Protein AF-A0A7G5IJ57-F1 (afdb_monomer)

Organism: NCBI:txid2759707

Foldseek 3Di:
DDDDDDDPPPPPPPPPPPQQPFDDDFQKTFRPVLLVVLCPVLQVVLCCCPVVVLDVVFDQDPQQWRDKWWKKFAQAQDDDAPAQDQGPFMATPDDPPRVVSRVVVRVSCSVRRSRTIGGNHHTIDTPGMDTRGHDD

Solvent-accessible surface area (backbone atoms only — not comparable to full-atom values): 7939 Å² total; per-residue (Å²): 136,84,85,82,84,80,77,84,77,76,75,79,70,74,76,79,69,68,78,66,71,62,40,78,42,85,48,23,38,31,34,54,68,48,39,55,62,58,46,52,63,39,36,58,50,31,45,41,32,64,75,70,45,74,34,79,89,56,60,69,44,85,87,38,36,46,47,71,39,39,35,36,33,26,32,58,89,74,76,68,76,69,44,65,49,68,52,81,44,54,45,64,79,53,67,83,84,35,70,70,58,47,49,53,51,35,53,49,48,54,69,31,40,35,75,18,31,24,43,73,70,59,36,80,36,49,70,43,77,48,71,32,27,48,75,129

Structure (mmCIF, N/CA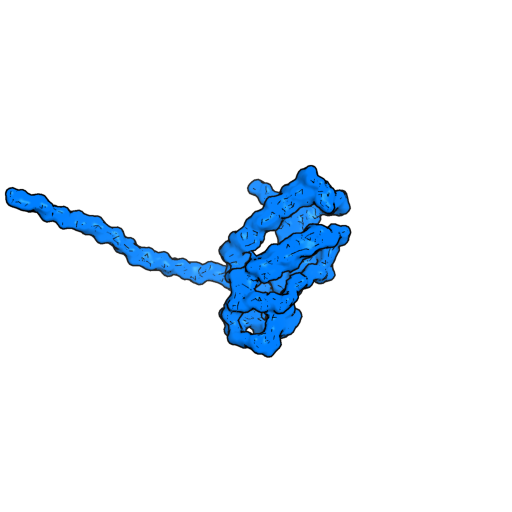/C/O backbone):
data_AF-A0A7G5IJ57-F1
#
_entry.id   AF-A0A7G5IJ57-F1
#
loop_
_atom_site.group_PDB
_atom_site.id
_atom_site.type_symbol
_atom_site.label_atom_id
_atom_site.label_alt_id
_atom_site.label_comp_id
_atom_site.label_asym_id
_atom_site.label_entity_id
_atom_site.label_seq_id
_atom_site.pdbx_PDB_ins_code
_atom_site.Cartn_x
_atom_site.Cartn_y
_atom_site.Cartn_z
_atom_site.occupancy
_atom_site.B_iso_or_equiv
_atom_site.auth_seq_id
_atom_site.auth_comp_id
_atom_site.auth_asym_id
_atom_site.auth_atom_id
_atom_site.pdbx_PDB_model_num
ATOM 1 N N . MET A 1 1 ? -33.111 24.944 -54.527 1.00 41.16 1 MET A N 1
ATOM 2 C CA . MET A 1 1 ? -31.646 24.791 -54.692 1.00 41.16 1 MET A CA 1
ATOM 3 C C . MET A 1 1 ? -31.021 24.787 -53.298 1.00 41.16 1 MET A C 1
ATOM 5 O O . MET A 1 1 ? -31.494 25.528 -52.450 1.00 41.16 1 MET A O 1
ATOM 9 N N . LYS A 1 2 ? -30.094 23.854 -53.041 1.00 39.03 2 LYS A N 1
ATOM 10 C CA . LYS A 1 2 ? -29.583 23.417 -51.721 1.00 39.03 2 LYS A CA 1
ATOM 11 C C . LYS A 1 2 ? -28.991 24.545 -50.847 1.00 39.03 2 LYS A C 1
ATOM 13 O O . LYS A 1 2 ? -28.209 25.325 -51.384 1.00 39.03 2 LYS A O 1
ATOM 18 N N . PRO A 1 3 ? -29.214 24.552 -49.517 1.00 43.84 3 PRO A N 1
ATOM 19 C CA . PRO A 1 3 ? -28.307 25.212 -48.583 1.00 43.84 3 PRO A CA 1
ATOM 20 C C . PRO A 1 3 ? -27.070 24.326 -48.358 1.00 43.84 3 PRO A C 1
ATOM 22 O O . PRO A 1 3 ? -27.189 23.147 -48.015 1.00 43.84 3 PRO A O 1
ATOM 25 N N . LEU A 1 4 ? -25.878 24.878 -48.595 1.00 45.34 4 LEU A N 1
ATOM 26 C CA . LEU A 1 4 ? -24.611 24.235 -48.253 1.00 45.34 4 LEU A CA 1
ATOM 27 C C . LEU A 1 4 ? -24.398 24.369 -46.736 1.00 45.34 4 LEU A C 1
ATOM 29 O O . LEU A 1 4 ? -24.199 25.470 -46.229 1.00 45.34 4 LEU A O 1
ATOM 33 N N . LEU A 1 5 ? -24.457 23.241 -46.025 1.00 44.38 5 LEU A N 1
ATOM 34 C CA . LEU A 1 5 ? -23.937 23.097 -44.666 1.00 44.38 5 LEU A CA 1
ATOM 35 C C . LEU A 1 5 ? -22.435 23.417 -44.678 1.00 44.38 5 LEU A C 1
ATOM 37 O O . LEU A 1 5 ? -21.672 22.714 -45.341 1.00 44.38 5 LEU A O 1
ATOM 41 N N . LEU A 1 6 ? -22.000 24.419 -43.912 1.00 41.78 6 LEU A N 1
ATOM 42 C CA . LEU A 1 6 ? -20.594 24.559 -43.541 1.00 41.78 6 LEU A CA 1
ATOM 43 C C . LEU A 1 6 ? -20.411 23.915 -42.164 1.00 41.78 6 LEU A C 1
ATOM 45 O O . LEU A 1 6 ? -20.925 24.395 -41.155 1.00 41.78 6 LEU A O 1
ATOM 49 N N . ALA A 1 7 ? -19.749 22.763 -42.171 1.00 43.34 7 ALA A N 1
ATOM 50 C CA . ALA A 1 7 ? -19.470 21.946 -41.005 1.00 43.34 7 ALA A CA 1
ATOM 51 C C . ALA A 1 7 ? -18.560 22.685 -40.009 1.00 43.34 7 ALA A C 1
ATOM 53 O O . ALA A 1 7 ? -17.505 23.200 -40.382 1.00 43.34 7 ALA A O 1
ATOM 54 N N . LEU A 1 8 ? -18.954 22.679 -38.732 1.00 40.09 8 LEU A N 1
ATOM 55 C CA . LEU A 1 8 ? -18.067 22.945 -37.604 1.00 40.09 8 LEU A CA 1
ATOM 56 C C . LEU A 1 8 ? -16.965 21.872 -37.607 1.00 40.09 8 LEU A C 1
ATOM 58 O O . LEU A 1 8 ? -17.188 20.735 -37.194 1.00 40.09 8 LEU A O 1
ATOM 62 N N . LEU A 1 9 ? -15.770 22.227 -38.069 1.00 41.12 9 LEU A N 1
ATOM 63 C CA . LEU A 1 9 ? -14.560 21.477 -37.756 1.00 41.12 9 LEU A CA 1
ATOM 64 C C . LEU A 1 9 ? -14.245 21.729 -36.278 1.00 41.12 9 LEU A C 1
ATOM 66 O O . LEU A 1 9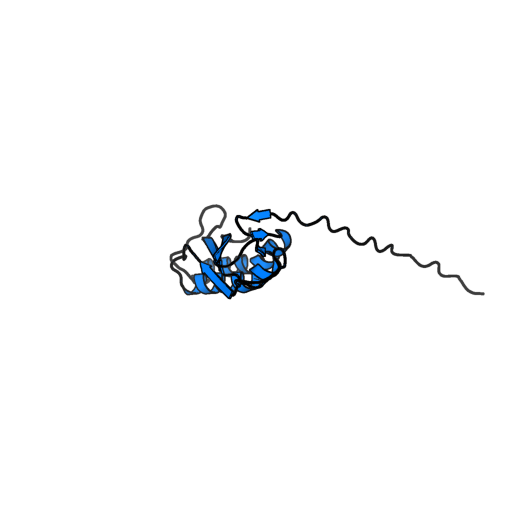 ? -13.595 22.714 -35.928 1.00 41.12 9 LEU A O 1
ATOM 70 N N . LEU A 1 10 ? -14.733 20.842 -35.403 1.00 41.56 10 LEU A N 1
ATOM 71 C CA . LEU A 1 10 ? -14.124 20.645 -34.093 1.00 41.56 10 LEU A CA 1
ATOM 72 C C . LEU A 1 10 ? -12.681 20.210 -34.347 1.00 41.56 10 LEU A C 1
ATOM 74 O O . LEU A 1 10 ? -12.410 19.050 -34.652 1.00 41.56 10 LEU A O 1
ATOM 78 N N . GLY A 1 11 ? -11.761 21.167 -34.257 1.00 34.88 11 GLY A N 1
ATOM 79 C CA . GLY A 1 11 ? -10.346 20.875 -34.139 1.00 34.88 11 GLY A CA 1
ATOM 80 C C . GLY A 1 11 ? -10.154 20.021 -32.895 1.00 34.88 11 GLY A C 1
ATOM 81 O O . GLY A 1 11 ? -10.194 20.527 -31.775 1.00 34.88 11 GLY A O 1
ATOM 82 N N . ALA A 1 12 ? -9.975 18.719 -33.100 1.00 45.69 12 ALA A N 1
ATOM 83 C CA . ALA A 1 12 ? -9.355 17.849 -32.126 1.00 45.69 12 ALA A CA 1
ATOM 84 C C . ALA A 1 12 ? -7.934 18.376 -31.925 1.00 45.69 12 ALA A C 1
ATOM 86 O O . ALA A 1 12 ? -7.019 18.031 -32.666 1.00 45.69 12 ALA A O 1
ATOM 87 N N . ILE A 1 13 ? -7.765 19.276 -30.960 1.00 42.00 13 ILE A N 1
ATOM 88 C CA . ILE A 1 13 ? -6.465 19.506 -30.354 1.00 42.00 13 ILE A CA 1
ATOM 89 C C . ILE A 1 13 ? -6.213 18.214 -29.577 1.00 42.00 13 ILE A C 1
ATOM 91 O O . ILE A 1 13 ? -6.927 17.980 -28.594 1.00 42.00 13 ILE A O 1
ATOM 95 N N . PRO A 1 14 ? -5.289 17.326 -29.997 1.00 40.19 14 PRO A N 1
ATOM 96 C CA . PRO A 1 14 ? -4.835 16.302 -29.081 1.00 40.19 14 PRO A CA 1
ATOM 97 C C . PRO A 1 14 ? -4.305 17.070 -27.879 1.00 40.19 14 PRO A C 1
ATOM 99 O O . PRO A 1 14 ? -3.421 17.919 -28.020 1.00 40.19 14 PRO A O 1
ATOM 102 N N . LEU A 1 15 ? -4.916 16.844 -26.714 1.00 39.66 15 LEU A N 1
ATOM 103 C CA . LEU A 1 15 ? -4.318 17.252 -25.462 1.00 39.66 15 LEU A CA 1
ATOM 104 C C . LEU A 1 15 ? -2.899 16.688 -25.504 1.00 39.66 15 LEU A C 1
ATOM 106 O O . LEU A 1 15 ? -2.697 15.488 -25.330 1.00 39.66 15 LEU A O 1
ATOM 110 N N . ASN A 1 16 ? -1.919 17.561 -25.735 1.00 39.66 16 ASN A N 1
ATOM 111 C CA . ASN A 1 16 ? -0.615 17.412 -25.129 1.00 39.66 16 ASN A CA 1
ATOM 112 C C . ASN A 1 16 ? -0.907 17.375 -23.631 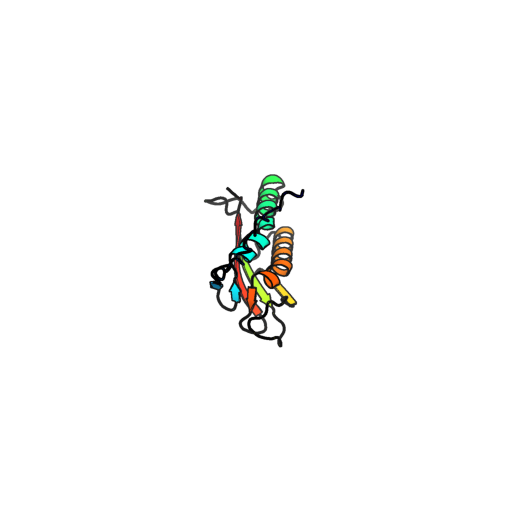1.00 39.66 16 ASN A C 1
ATOM 114 O O . ASN A 1 16 ? -0.920 18.405 -22.958 1.00 39.66 16 ASN A O 1
ATOM 118 N N . ALA A 1 17 ? -1.252 16.185 -23.138 1.00 40.41 17 ALA A N 1
ATOM 119 C CA . ALA A 1 17 ? -1.182 15.852 -21.743 1.00 40.41 17 ALA A CA 1
ATOM 120 C C . ALA A 1 17 ? 0.277 16.116 -21.397 1.00 40.41 17 ALA A C 1
ATOM 122 O O . ALA A 1 17 ? 1.165 15.348 -21.768 1.00 40.41 17 ALA A O 1
ATOM 123 N N . ALA A 1 18 ? 0.532 17.283 -20.803 1.00 42.12 18 ALA A N 1
ATOM 124 C CA . ALA A 1 18 ? 1.797 17.541 -20.152 1.00 42.12 18 ALA A CA 1
ATOM 125 C C . ALA A 1 18 ? 2.098 16.285 -19.327 1.00 42.12 18 ALA A C 1
ATOM 127 O O . ALA A 1 18 ? 1.187 15.839 -18.619 1.00 42.12 18 ALA A O 1
ATOM 128 N N . PRO A 1 19 ? 3.285 15.668 -19.468 1.00 49.25 19 PRO A N 1
ATOM 129 C CA . PRO A 1 19 ? 3.591 14.453 -18.737 1.00 49.25 19 PRO A CA 1
ATOM 130 C C . PRO A 1 19 ? 3.303 14.741 -17.270 1.00 49.25 19 PRO A C 1
ATOM 132 O O . PRO A 1 19 ? 3.880 15.662 -16.682 1.00 49.25 19 PRO A O 1
ATOM 135 N N . THR A 1 20 ? 2.332 14.019 -16.715 1.00 54.91 20 THR A N 1
ATOM 136 C CA . THR A 1 20 ? 1.998 14.073 -15.299 1.00 54.91 20 THR A CA 1
ATOM 137 C C . THR A 1 20 ? 3.312 13.973 -14.534 1.00 54.91 20 THR A C 1
ATOM 139 O O . THR A 1 20 ? 4.150 13.147 -14.900 1.00 54.91 20 THR A O 1
ATOM 142 N N . PRO A 1 21 ? 3.576 14.843 -13.540 1.00 62.59 21 PRO A N 1
ATOM 143 C CA . PRO A 1 21 ? 4.905 14.946 -12.955 1.00 62.59 21 PRO A CA 1
ATOM 144 C C . PRO A 1 21 ? 5.255 13.639 -12.241 1.00 62.59 21 PRO A C 1
ATOM 146 O O . PRO A 1 21 ? 4.887 13.438 -11.078 1.00 62.59 21 PRO A O 1
ATOM 149 N N . ARG A 1 22 ? 5.966 12.753 -12.952 1.00 65.00 22 ARG A N 1
ATOM 150 C CA . ARG A 1 22 ? 6.489 11.499 -12.420 1.00 65.00 22 ARG A CA 1
ATOM 151 C C . ARG A 1 22 ? 7.437 11.840 -11.282 1.00 65.00 22 ARG A C 1
ATOM 153 O O . ARG A 1 22 ? 8.384 12.609 -11.443 1.00 65.00 22 ARG A O 1
ATOM 160 N N . LEU A 1 23 ? 7.159 11.298 -10.106 1.00 69.94 23 LEU A N 1
ATOM 161 C CA . LEU A 1 23 ? 7.985 11.480 -8.925 1.00 69.94 23 LEU A CA 1
ATOM 162 C C . LEU A 1 23 ? 8.918 10.278 -8.790 1.00 69.94 23 LEU A C 1
ATOM 164 O O . LEU A 1 23 ? 8.468 9.139 -8.824 1.00 69.94 23 LEU A O 1
ATOM 168 N N . SER A 1 24 ? 10.213 10.518 -8.596 1.00 73.19 24 SER A N 1
ATOM 169 C CA . SER A 1 24 ? 11.113 9.460 -8.136 1.00 73.19 24 SER A CA 1
ATOM 170 C C . SER A 1 24 ? 10.866 9.217 -6.651 1.00 73.19 24 SER A C 1
ATOM 172 O O . SER A 1 24 ? 11.147 10.097 -5.837 1.00 73.19 24 SER A O 1
ATOM 174 N N . VAL A 1 25 ? 10.387 8.032 -6.285 1.00 68.25 25 VAL A N 1
ATOM 175 C CA . VAL A 1 25 ? 10.248 7.608 -4.888 1.00 68.25 25 VAL A CA 1
ATOM 176 C C . VAL A 1 25 ? 11.146 6.398 -4.680 1.00 68.25 25 VAL A C 1
ATOM 178 O O . VAL A 1 25 ? 10.760 5.274 -4.983 1.00 68.25 25 VAL A O 1
ATOM 181 N N . GLY A 1 26 ? 12.369 6.642 -4.200 1.00 72.44 26 GLY A N 1
ATOM 182 C CA . GLY A 1 26 ? 13.387 5.595 -4.077 1.00 72.44 26 GLY A CA 1
ATOM 183 C C . GLY A 1 26 ? 13.635 4.902 -5.419 1.00 72.44 26 GLY A C 1
ATOM 184 O O . GLY A 1 26 ? 14.039 5.553 -6.386 1.00 72.44 26 GLY A O 1
ATOM 185 N N . ASP A 1 27 ? 13.331 3.606 -5.466 1.00 80.50 27 ASP A N 1
ATOM 186 C CA . ASP A 1 27 ? 13.586 2.720 -6.605 1.00 80.50 27 ASP A CA 1
ATOM 187 C C . ASP A 1 27 ? 12.443 2.675 -7.632 1.00 80.50 27 ASP A C 1
ATOM 189 O O . ASP A 1 27 ? 12.525 1.919 -8.600 1.00 80.50 27 ASP A O 1
ATOM 193 N N . LEU A 1 28 ? 11.377 3.463 -7.444 1.00 81.50 28 LEU A N 1
ATOM 194 C CA . LEU A 1 28 ? 10.236 3.533 -8.362 1.00 81.50 28 LEU A CA 1
ATOM 195 C C . LEU A 1 28 ? 10.071 4.942 -8.947 1.00 81.50 28 LEU A C 1
ATOM 197 O O . LEU A 1 28 ? 10.292 5.954 -8.274 1.00 81.50 28 LEU A O 1
ATOM 201 N N . TRP A 1 29 ? 9.653 5.020 -10.207 1.00 81.69 29 TRP A N 1
ATOM 202 C CA . TRP A 1 29 ? 8.979 6.202 -10.745 1.00 81.69 29 TRP A CA 1
ATOM 203 C C . TRP A 1 29 ? 7.488 6.087 -10.478 1.00 81.69 29 TRP A C 1
ATOM 205 O O . TRP A 1 29 ? 6.916 5.037 -10.733 1.00 81.69 29 TRP A O 1
ATOM 215 N N . ILE A 1 30 ? 6.868 7.158 -9.987 1.00 80.88 30 ILE A N 1
ATOM 216 C CA . ILE A 1 30 ? 5.457 7.190 -9.610 1.00 80.88 30 ILE A CA 1
ATOM 217 C C . ILE A 1 30 ? 4.712 8.249 -10.422 1.00 80.88 30 ILE A C 1
ATOM 219 O O . ILE A 1 30 ? 5.015 9.438 -10.293 1.00 80.88 30 ILE A O 1
ATOM 223 N N . ASP A 1 31 ? 3.713 7.854 -11.208 1.00 81.94 31 ASP A N 1
ATOM 224 C CA . ASP A 1 31 ? 2.734 8.789 -11.767 1.00 81.94 31 ASP A CA 1
ATOM 225 C C . ASP A 1 31 ? 1.737 9.202 -10.676 1.00 81.94 31 ASP A C 1
ATOM 227 O O . ASP A 1 31 ? 0.985 8.385 -10.141 1.00 81.94 31 ASP A O 1
ATOM 231 N N . ARG A 1 32 ? 1.727 10.490 -10.317 1.00 77.44 32 ARG A N 1
ATOM 232 C CA . ARG A 1 32 ? 0.896 10.985 -9.211 1.00 77.44 32 ARG A CA 1
ATOM 233 C C . ARG A 1 32 ? -0.602 10.926 -9.496 1.00 77.44 32 ARG A C 1
ATOM 235 O O . ARG A 1 32 ? -1.364 10.717 -8.555 1.00 77.44 32 ARG A O 1
ATOM 242 N N . ALA A 1 33 ? -1.034 11.151 -10.736 1.00 79.06 33 ALA A N 1
ATOM 243 C CA . ALA A 1 33 ? -2.459 11.169 -11.062 1.00 79.06 33 ALA A CA 1
ATOM 244 C C . ALA A 1 33 ? -3.025 9.748 -11.062 1.00 79.06 33 ALA A C 1
ATOM 246 O O . ALA A 1 33 ? -4.094 9.493 -10.497 1.00 79.06 33 ALA A O 1
ATOM 247 N N . GLU A 1 34 ? -2.265 8.806 -11.621 1.00 80.69 34 GLU A N 1
ATOM 248 C CA . GLU A 1 34 ? -2.615 7.390 -11.567 1.00 80.69 34 GLU A CA 1
ATOM 249 C C . GLU A 1 34 ? -2.559 6.857 -10.137 1.00 80.69 34 GLU A C 1
ATOM 251 O O . GLU A 1 34 ? -3.469 6.144 -9.720 1.00 80.69 34 GLU A O 1
ATOM 256 N N . MET A 1 35 ? -1.561 7.262 -9.343 1.00 80.50 35 MET A N 1
ATOM 257 C CA . MET A 1 35 ? -1.477 6.896 -7.928 1.00 80.50 35 MET A CA 1
ATOM 258 C C . MET A 1 35 ? -2.691 7.414 -7.151 1.00 80.50 35 MET A C 1
ATOM 260 O O . MET A 1 35 ? -3.313 6.653 -6.415 1.00 80.50 35 MET A O 1
ATOM 264 N N . ALA A 1 36 ? -3.070 8.683 -7.330 1.00 79.31 36 ALA A N 1
ATOM 265 C CA . ALA A 1 36 ? -4.242 9.254 -6.671 1.00 79.31 36 ALA A CA 1
ATOM 266 C C . ALA A 1 36 ? -5.527 8.497 -7.041 1.00 79.31 36 ALA A C 1
ATOM 268 O O . ALA A 1 36 ? -6.328 8.179 -6.164 1.00 79.31 36 ALA A O 1
ATOM 269 N N . THR A 1 37 ? -5.692 8.151 -8.321 1.00 82.44 37 THR A N 1
ATOM 270 C CA . THR A 1 37 ? -6.835 7.366 -8.811 1.00 82.44 37 THR A CA 1
ATOM 271 C C . THR A 1 37 ? -6.833 5.956 -8.223 1.00 82.44 37 THR A C 1
ATOM 273 O O . THR A 1 37 ? -7.848 5.484 -7.716 1.00 82.44 37 THR A O 1
ATOM 276 N N . ALA A 1 38 ? -5.685 5.283 -8.233 1.00 80.88 38 ALA A N 1
ATOM 277 C CA . ALA A 1 38 ? -5.572 3.911 -7.764 1.00 80.88 38 ALA A CA 1
ATOM 278 C C . ALA A 1 38 ? -5.693 3.788 -6.233 1.00 80.88 38 ALA A C 1
ATOM 280 O O . ALA A 1 38 ? -6.062 2.726 -5.734 1.00 80.88 38 ALA A O 1
ATOM 281 N N . LEU A 1 39 ? -5.441 4.872 -5.490 1.00 82.94 39 LEU A N 1
ATOM 282 C CA . LEU A 1 39 ? -5.623 4.949 -4.039 1.00 82.94 39 LEU A CA 1
ATOM 283 C C . LEU A 1 39 ? -7.011 5.443 -3.605 1.00 82.94 39 LEU A C 1
ATOM 285 O O . LEU A 1 39 ? -7.282 5.444 -2.407 1.00 82.94 39 LEU A O 1
ATOM 289 N N . GLN A 1 40 ? -7.921 5.794 -4.522 1.00 86.12 40 GLN A N 1
ATOM 290 C CA . GLN A 1 40 ? -9.307 6.154 -4.172 1.00 86.12 40 GLN A CA 1
ATOM 291 C C . GLN A 1 40 ? -9.997 5.145 -3.225 1.00 86.12 40 GLN A C 1
ATOM 293 O O . GLN A 1 40 ? -10.659 5.585 -2.279 1.00 86.12 40 GLN A O 1
ATOM 298 N N . PRO A 1 41 ? -9.816 3.812 -3.373 1.00 89.25 41 PRO A N 1
ATOM 299 C CA . PRO A 1 41 ? -10.404 2.841 -2.449 1.00 89.25 41 PRO A CA 1
ATOM 300 C C . PRO A 1 41 ? -9.906 2.962 -0.999 1.00 89.25 41 PRO A C 1
ATOM 302 O O . PRO A 1 41 ? -10.622 2.560 -0.081 1.00 89.25 41 PRO A O 1
ATOM 305 N N . MET A 1 42 ? -8.723 3.547 -0.760 1.00 87.88 42 MET A N 1
ATOM 306 C CA . MET A 1 42 ? -8.182 3.738 0.593 1.00 87.88 42 MET A CA 1
ATOM 307 C C . MET A 1 42 ? -9.078 4.638 1.446 1.00 87.88 42 MET A C 1
ATOM 309 O O . MET A 1 42 ? -9.217 4.393 2.640 1.00 87.88 42 MET A O 1
ATOM 313 N N . ALA A 1 43 ? -9.738 5.641 0.858 1.00 85.69 43 ALA A N 1
ATOM 314 C CA . ALA A 1 43 ? -10.654 6.510 1.598 1.00 85.69 43 ALA A CA 1
ATOM 315 C C . ALA A 1 43 ? -11.909 5.754 2.075 1.00 85.69 43 ALA A C 1
ATOM 317 O O . ALA A 1 43 ? -12.367 5.936 3.205 1.00 85.69 43 ALA A O 1
ATOM 318 N N . ALA A 1 44 ? -12.450 4.862 1.239 1.00 89.06 44 ALA A N 1
ATOM 319 C CA . ALA A 1 44 ? -13.567 4.000 1.622 1.00 89.06 44 ALA A CA 1
ATOM 320 C C . ALA A 1 44 ? -13.147 2.988 2.700 1.00 89.06 44 ALA A C 1
ATOM 322 O O . ALA A 1 44 ? -13.869 2.780 3.676 1.00 89.06 44 ALA A O 1
ATOM 323 N N . LEU A 1 45 ? -11.949 2.412 2.572 1.00 90.81 45 LEU A N 1
ATOM 324 C CA . LEU A 1 45 ? -11.364 1.541 3.587 1.00 90.81 45 LEU A CA 1
ATOM 325 C C . LEU A 1 45 ? -11.172 2.273 4.924 1.00 90.81 45 LEU A C 1
ATOM 327 O O . LEU A 1 45 ? -11.536 1.730 5.962 1.00 90.81 45 LEU A O 1
ATOM 331 N N . ALA A 1 46 ? -10.698 3.520 4.903 1.00 89.12 46 ALA A N 1
ATOM 332 C CA . ALA A 1 46 ? -10.529 4.344 6.098 1.00 89.12 46 ALA A CA 1
ATOM 333 C C . ALA A 1 46 ? -11.861 4.552 6.834 1.00 89.12 46 ALA A C 1
ATOM 335 O O . ALA A 1 46 ? -11.939 4.378 8.049 1.00 89.12 46 ALA A O 1
ATOM 336 N N . ARG A 1 47 ? -12.933 4.847 6.087 1.00 88.88 47 ARG A N 1
ATOM 337 C CA . ARG A 1 47 ? -14.286 4.975 6.646 1.00 88.88 47 ARG A CA 1
ATOM 338 C C . ARG A 1 47 ? -14.767 3.678 7.291 1.00 88.88 47 ARG A C 1
ATOM 340 O O . ARG A 1 47 ? -15.309 3.743 8.385 1.00 88.88 47 ARG A O 1
ATOM 347 N N . ARG A 1 48 ? -14.533 2.514 6.673 1.00 90.12 48 ARG A N 1
ATOM 348 C CA . ARG A 1 48 ? -14.889 1.208 7.269 1.00 90.12 48 ARG A CA 1
ATOM 349 C C . ARG A 1 48 ? -14.102 0.917 8.544 1.00 90.12 48 ARG A C 1
ATOM 351 O O . ARG A 1 48 ? -14.677 0.449 9.520 1.00 90.12 48 ARG A O 1
ATOM 358 N N . VAL A 1 49 ? -12.808 1.245 8.580 1.00 89.00 49 VAL A N 1
ATOM 359 C CA . VAL A 1 49 ? -11.993 1.078 9.796 1.00 89.00 49 VAL A CA 1
ATOM 360 C C . VAL A 1 49 ? -12.584 1.855 10.973 1.00 89.00 49 VAL A C 1
ATOM 362 O O . VAL A 1 49 ? -12.648 1.316 12.075 1.00 89.00 49 VAL A O 1
ATOM 365 N N . VAL A 1 50 ? -13.066 3.077 10.733 1.00 86.88 50 VAL A N 1
ATOM 366 C CA . VAL A 1 50 ? -13.667 3.927 11.772 1.00 86.88 50 VAL A CA 1
ATOM 367 C C . VAL A 1 50 ? -15.107 3.520 12.097 1.00 86.88 50 VAL A C 1
ATOM 369 O O . VAL A 1 50 ? -15.430 3.299 13.263 1.00 86.88 50 VAL A O 1
ATOM 372 N N . ASN A 1 51 ? -15.972 3.413 11.086 1.00 89.38 51 ASN A N 1
ATOM 373 C CA . ASN A 1 51 ? -17.414 3.224 11.265 1.00 89.38 51 ASN A CA 1
ATOM 374 C C . ASN A 1 51 ? -17.759 1.799 11.699 1.00 89.38 51 ASN A C 1
ATOM 376 O O . ASN A 1 51 ? -18.531 1.608 12.636 1.00 89.38 51 ASN A O 1
ATOM 380 N N . ASP A 1 52 ? -17.140 0.811 11.055 1.00 89.06 52 ASP A N 1
ATOM 381 C CA . ASP A 1 52 ? -17.425 -0.607 11.293 1.00 89.06 52 ASP A CA 1
ATOM 382 C C . ASP A 1 52 ? -16.489 -1.192 12.360 1.00 89.06 52 ASP A C 1
ATOM 384 O O . ASP A 1 52 ? -16.579 -2.370 12.700 1.00 89.06 52 ASP A O 1
ATOM 388 N N . ARG A 1 53 ? -15.573 -0.368 12.896 1.00 84.94 53 ARG A N 1
ATOM 389 C CA . ARG A 1 53 ? -14.548 -0.751 13.878 1.00 84.94 53 ARG A CA 1
ATOM 390 C C . ARG A 1 53 ? -13.738 -1.975 13.445 1.00 84.94 53 ARG A C 1
ATOM 392 O O . ARG A 1 53 ? -13.374 -2.798 14.283 1.00 84.94 53 ARG A O 1
ATOM 399 N N . LEU A 1 54 ? -13.416 -2.070 12.150 1.00 85.00 54 LEU A N 1
ATOM 400 C CA . LEU A 1 54 ? -12.637 -3.178 11.578 1.00 85.00 54 LEU A CA 1
ATOM 401 C C . LEU A 1 54 ? -11.319 -3.409 12.342 1.00 85.00 54 LEU A C 1
ATOM 403 O O . LEU A 1 54 ? -10.878 -4.544 12.501 1.00 85.00 54 LEU A O 1
ATOM 407 N N . CYS A 1 55 ? -10.711 -2.325 12.837 1.00 88.31 55 CYS A N 1
ATOM 408 C CA . CYS A 1 55 ? -9.468 -2.346 13.603 1.00 88.31 55 CYS A CA 1
ATOM 409 C C . CYS A 1 55 ? -9.579 -1.418 14.826 1.00 88.31 55 CYS A C 1
ATOM 411 O O . CYS A 1 55 ? -9.196 -0.251 14.739 1.00 88.31 55 CYS A O 1
ATOM 413 N N . PRO A 1 56 ? -10.080 -1.904 15.976 1.00 83.69 56 PRO A N 1
ATOM 414 C CA . PRO A 1 56 ? -10.381 -1.062 17.141 1.00 83.69 56 PRO A CA 1
ATOM 415 C C . PRO A 1 56 ? -9.166 -0.356 17.757 1.00 83.69 56 PRO A C 1
ATOM 417 O O . PRO A 1 56 ? -9.319 0.641 18.455 1.00 83.69 56 PRO A O 1
ATOM 420 N N . SER A 1 57 ? -7.961 -0.879 17.521 1.00 86.44 57 SER A N 1
ATOM 421 C CA . SER A 1 57 ? -6.701 -0.292 17.983 1.00 86.44 57 SER A CA 1
ATOM 422 C C . SER A 1 57 ? -6.255 0.922 17.165 1.00 86.44 57 SER A C 1
ATOM 424 O O . SER A 1 57 ? -5.357 1.643 17.595 1.00 86.44 57 SER A O 1
ATOM 426 N N . LEU A 1 58 ? -6.852 1.154 15.993 1.00 88.19 58 LEU A N 1
ATOM 427 C CA . LEU A 1 58 ? -6.497 2.255 15.109 1.00 88.19 58 LEU A CA 1
ATOM 428 C C . LEU A 1 58 ? -7.489 3.398 15.287 1.00 88.19 58 LEU A C 1
ATOM 430 O O . LEU A 1 58 ? -8.663 3.288 14.939 1.00 88.19 58 LEU A O 1
ATOM 434 N N . VAL A 1 59 ? -6.995 4.513 15.814 1.00 85.81 59 VAL A N 1
ATOM 435 C CA . VAL A 1 59 ? -7.782 5.726 16.038 1.00 85.81 59 VAL A CA 1
ATOM 436 C C . VAL A 1 59 ? -7.287 6.811 15.080 1.00 85.81 59 VAL A C 1
ATOM 438 O O . VAL A 1 59 ? -6.071 6.963 14.936 1.00 85.81 59 VAL A O 1
ATOM 441 N N . PRO A 1 60 ? -8.183 7.572 14.424 1.00 88.25 60 PRO A N 1
ATOM 442 C CA . PRO A 1 60 ? -7.776 8.699 13.595 1.00 88.25 60 PRO A CA 1
ATOM 443 C C . PRO A 1 60 ? -6.953 9.713 14.396 1.00 88.25 60 PRO A C 1
ATOM 445 O O . PRO A 1 60 ? -7.389 10.211 15.434 1.00 88.25 60 PRO A O 1
ATOM 448 N N . GLY A 1 61 ? -5.758 10.019 13.902 1.00 85.44 61 GLY A N 1
ATOM 449 C CA . GLY A 1 61 ? -4.913 11.092 14.403 1.00 85.44 61 GLY A CA 1
ATOM 450 C C . GLY A 1 61 ? -5.241 12.449 13.765 1.00 85.44 61 GLY A C 1
ATOM 451 O O . GLY A 1 61 ? -6.236 12.597 13.045 1.00 85.44 61 GLY A O 1
ATOM 452 N N . PRO A 1 62 ? -4.386 13.461 13.997 1.00 83.00 62 PRO A N 1
ATOM 453 C CA . PRO A 1 62 ? -4.514 14.776 13.373 1.00 83.00 62 PRO A CA 1
ATOM 454 C C . PRO A 1 62 ? -4.630 14.688 11.844 1.00 83.00 62 PRO A C 1
ATOM 456 O O . PRO A 1 62 ? -3.915 13.916 11.203 1.00 83.00 62 PRO A O 1
ATOM 459 N N . GLY A 1 63 ? -5.531 15.486 11.262 1.00 82.56 63 GLY A N 1
ATOM 460 C CA . GLY A 1 63 ? -5.784 15.489 9.816 1.00 82.56 63 GLY A CA 1
ATOM 461 C C . GLY A 1 63 ? -6.424 14.199 9.287 1.00 82.56 63 GLY A C 1
ATOM 462 O O . GLY A 1 63 ? -6.227 13.857 8.127 1.00 82.56 63 GLY A O 1
ATOM 463 N N . GLY A 1 64 ? -7.109 13.430 10.144 1.00 87.38 64 GLY A N 1
ATOM 464 C CA . GLY A 1 64 ? -7.871 12.246 9.734 1.00 87.38 64 GLY A CA 1
ATOM 465 C C . GLY A 1 64 ? -7.023 11.030 9.350 1.00 87.38 64 GLY A C 1
ATOM 466 O O . GLY A 1 64 ? -7.564 10.050 8.835 1.00 87.38 64 GLY A O 1
ATOM 467 N N . VAL A 1 65 ? -5.708 11.060 9.589 1.00 89.69 65 VAL A N 1
ATOM 468 C CA . VAL A 1 65 ? -4.803 9.945 9.277 1.00 89.69 65 VAL A CA 1
ATOM 469 C C . VAL A 1 65 ? -4.981 8.832 10.304 1.00 89.69 65 VAL A C 1
ATOM 471 O O . VAL A 1 65 ? -4.729 9.025 11.488 1.00 89.69 65 VAL A O 1
ATOM 474 N N . ILE A 1 66 ? -5.371 7.650 9.842 1.00 92.12 66 ILE A N 1
ATOM 475 C CA . ILE A 1 66 ? -5.563 6.454 10.670 1.00 92.12 66 ILE A CA 1
ATOM 476 C C . ILE A 1 66 ? -4.242 5.698 10.821 1.00 92.12 66 ILE A C 1
ATOM 478 O O . ILE A 1 66 ? -3.854 5.317 11.921 1.00 92.12 66 ILE A O 1
ATOM 482 N N . TYR A 1 67 ? -3.541 5.471 9.709 1.00 93.25 67 TYR A N 1
ATOM 483 C CA . TYR A 1 67 ? -2.266 4.757 9.704 1.00 93.25 67 TYR A CA 1
ATOM 484 C C . TYR A 1 67 ? -1.442 5.104 8.458 1.00 93.25 67 TYR A C 1
ATOM 486 O O . TYR A 1 67 ? -1.988 5.474 7.417 1.00 93.25 67 TYR A O 1
ATOM 494 N N . THR A 1 68 ? -0.116 4.985 8.549 1.00 93.25 68 THR A N 1
ATOM 495 C CA . THR A 1 68 ? 0.793 5.137 7.402 1.00 93.25 68 THR A CA 1
ATOM 496 C C . THR A 1 68 ? 1.540 3.833 7.165 1.00 93.25 68 THR A C 1
ATOM 498 O O . THR A 1 68 ? 2.362 3.435 7.985 1.00 93.25 68 THR A O 1
ATOM 501 N N . PHE A 1 69 ? 1.292 3.202 6.025 1.00 93.44 69 PHE A N 1
ATOM 502 C CA . PHE A 1 69 ? 1.929 1.959 5.606 1.00 93.44 69 PHE A CA 1
ATOM 503 C C . PHE A 1 69 ? 3.201 2.245 4.805 1.00 93.44 69 PHE A C 1
ATOM 505 O O . PHE A 1 69 ? 3.196 3.119 3.945 1.00 93.44 69 PHE A O 1
ATOM 512 N N . ASP A 1 70 ? 4.279 1.513 5.065 1.00 93.62 70 ASP A N 1
ATOM 513 C CA . ASP A 1 70 ? 5.529 1.473 4.301 1.00 93.62 70 ASP A CA 1
ATOM 514 C C . ASP A 1 70 ? 5.529 0.196 3.458 1.00 93.62 70 ASP A C 1
ATOM 516 O O . ASP A 1 70 ? 5.529 -0.919 3.990 1.00 93.62 70 ASP A O 1
ATOM 520 N N . ILE A 1 71 ? 5.474 0.374 2.141 1.00 91.56 71 ILE A N 1
ATOM 521 C CA . ILE A 1 71 ? 5.196 -0.691 1.183 1.00 91.56 71 ILE A CA 1
ATOM 522 C C . ILE A 1 71 ? 6.474 -1.071 0.443 1.00 91.56 71 ILE A C 1
ATOM 524 O O . ILE A 1 71 ? 7.221 -0.217 -0.044 1.00 91.56 71 ILE A O 1
ATOM 528 N N . GLU A 1 72 ? 6.698 -2.374 0.320 1.00 93.50 72 GLU A N 1
ATOM 529 C CA . GLU A 1 72 ? 7.695 -2.960 -0.569 1.00 93.50 72 GLU A CA 1
ATOM 530 C C . GLU A 1 72 ? 7.021 -3.881 -1.576 1.00 93.50 72 GLU A C 1
ATOM 532 O O . GLU A 1 72 ? 6.029 -4.549 -1.276 1.00 93.50 72 GLU A O 1
ATOM 537 N N . ALA A 1 73 ? 7.591 -3.928 -2.771 1.00 93.00 73 ALA A N 1
ATOM 538 C CA . ALA A 1 73 ? 7.118 -4.753 -3.861 1.00 93.00 73 ALA A CA 1
ATOM 539 C C . ALA A 1 73 ? 8.292 -5.526 -4.455 1.00 93.00 73 ALA A C 1
ATOM 541 O O . ALA A 1 73 ? 9.358 -4.962 -4.700 1.00 93.00 73 ALA A O 1
ATOM 542 N N . LYS A 1 74 ? 8.109 -6.827 -4.660 1.00 93.50 74 LYS A N 1
ATOM 543 C CA . LYS A 1 74 ? 9.082 -7.683 -5.324 1.00 93.50 74 LYS A CA 1
ATOM 544 C C . LYS A 1 74 ? 8.786 -7.694 -6.812 1.00 93.50 74 LYS A C 1
ATOM 546 O O . LYS A 1 74 ? 7.724 -8.159 -7.204 1.00 93.50 74 LYS A O 1
ATOM 551 N N . TYR A 1 75 ? 9.718 -7.228 -7.624 1.00 90.25 75 TYR A N 1
ATOM 552 C CA . TYR A 1 75 ? 9.627 -7.304 -9.076 1.00 90.25 75 TYR A CA 1
ATOM 553 C C . TYR A 1 75 ? 10.415 -8.502 -9.611 1.00 90.25 75 TYR A C 1
ATOM 555 O O . TYR A 1 75 ? 11.404 -8.905 -8.982 1.00 90.25 75 TYR A O 1
ATOM 563 N N . PRO A 1 76 ? 9.999 -9.064 -10.761 1.00 88.56 76 PRO A N 1
ATOM 564 C CA . PRO A 1 76 ? 10.701 -10.180 -11.375 1.00 88.56 76 PRO A CA 1
ATOM 565 C C . PRO A 1 76 ? 12.154 -9.808 -11.672 1.00 88.56 76 PRO A C 1
ATOM 567 O O . PRO A 1 76 ? 12.490 -8.644 -11.868 1.00 88.56 76 PRO A O 1
ATOM 570 N N . ASN A 1 77 ? 13.030 -10.810 -11.729 1.00 83.25 77 ASN A N 1
ATOM 571 C CA . ASN A 1 77 ? 14.468 -10.601 -11.947 1.00 83.25 77 ASN A CA 1
ATOM 572 C C . ASN A 1 77 ? 14.833 -10.262 -13.405 1.00 83.25 77 ASN A C 1
ATOM 574 O O . ASN A 1 77 ? 16.010 -10.129 -13.727 1.00 83.25 77 ASN A O 1
ATOM 578 N N . SER A 1 78 ? 13.840 -10.168 -14.290 1.00 81.25 78 SER A N 1
ATOM 579 C CA . SER A 1 78 ? 14.013 -9.808 -15.693 1.00 81.25 78 SER A CA 1
ATOM 580 C C . SER A 1 78 ? 12.739 -9.153 -16.218 1.00 81.25 78 SER A C 1
ATOM 582 O O . SER A 1 78 ? 11.664 -9.746 -16.143 1.00 81.25 78 SER A O 1
ATOM 584 N N . TYR A 1 79 ? 12.874 -7.919 -16.701 1.00 80.50 79 TYR A N 1
ATOM 585 C CA . TYR A 1 79 ? 11.879 -7.148 -17.445 1.00 80.50 79 TYR A CA 1
ATOM 586 C C . TYR A 1 79 ? 12.563 -5.891 -18.019 1.00 80.50 79 TYR A C 1
ATOM 588 O O . TYR A 1 79 ? 13.697 -5.572 -17.650 1.00 80.50 79 TYR A O 1
ATOM 596 N N . GLU A 1 80 ? 11.895 -5.176 -18.922 1.00 81.00 80 GLU A N 1
ATOM 597 C CA . GLU A 1 80 ? 12.406 -3.916 -19.468 1.00 81.00 80 GLU A CA 1
ATOM 598 C C . GLU A 1 80 ? 12.231 -2.776 -18.451 1.00 81.00 80 GLU A C 1
ATOM 600 O O . GLU A 1 80 ? 11.107 -2.404 -18.106 1.00 81.00 80 GLU A O 1
ATOM 605 N N . LEU A 1 81 ? 13.340 -2.227 -17.943 1.00 76.44 81 LEU A N 1
ATOM 606 C CA . LEU A 1 81 ? 13.299 -1.123 -16.979 1.00 76.44 81 LEU A CA 1
ATOM 607 C C . LEU A 1 81 ? 12.535 0.077 -17.551 1.00 76.44 81 LEU A C 1
ATOM 609 O O . LEU A 1 81 ? 12.705 0.437 -18.712 1.00 76.44 81 LEU A O 1
ATOM 613 N N . GLY A 1 82 ? 11.724 0.723 -16.712 1.00 69.44 82 GLY A N 1
ATOM 614 C CA . GLY A 1 82 ? 10.888 1.848 -17.142 1.00 69.44 82 GLY A CA 1
ATOM 615 C C . GLY A 1 82 ? 9.581 1.445 -17.830 1.00 69.44 82 GLY A C 1
ATOM 616 O O . GLY A 1 82 ? 8.844 2.324 -18.265 1.00 69.44 82 GLY A O 1
ATOM 617 N N . THR A 1 83 ? 9.259 0.149 -17.898 1.00 74.44 83 THR A N 1
ATOM 618 C CA . THR A 1 83 ? 7.922 -0.315 -18.294 1.00 74.44 83 THR A CA 1
ATOM 619 C C . THR A 1 83 ? 7.057 -0.602 -17.062 1.00 74.44 83 THR A C 1
ATOM 621 O O . THR A 1 83 ? 7.562 -1.125 -16.061 1.00 74.44 83 THR A O 1
ATOM 624 N N . PRO A 1 84 ? 5.752 -0.271 -17.091 1.00 77.38 84 PRO A N 1
ATOM 625 C CA . PRO A 1 84 ? 4.843 -0.671 -16.028 1.00 77.38 84 PRO A CA 1
ATOM 626 C C . PRO A 1 84 ? 4.732 -2.197 -15.986 1.00 77.38 84 PRO A C 1
ATOM 628 O O . PRO A 1 84 ? 4.371 -2.842 -16.971 1.00 77.38 84 PRO A O 1
ATOM 631 N N . ILE A 1 85 ? 5.043 -2.785 -14.834 1.00 85.50 85 ILE A N 1
ATOM 632 C CA . ILE A 1 85 ? 5.027 -4.234 -14.639 1.00 85.50 85 ILE A CA 1
ATOM 633 C C . ILE A 1 85 ? 4.389 -4.580 -13.300 1.00 85.50 85 ILE A C 1
ATOM 635 O O . ILE A 1 85 ? 4.474 -3.835 -12.323 1.00 85.50 85 ILE A O 1
ATOM 639 N N . ARG A 1 86 ? 3.719 -5.732 -13.248 1.00 88.25 86 ARG A N 1
ATOM 640 C CA . ARG A 1 86 ? 3.143 -6.235 -12.007 1.00 88.25 86 ARG A CA 1
ATOM 641 C C . ARG A 1 86 ? 4.245 -6.814 -11.110 1.00 88.25 86 ARG A C 1
ATOM 643 O O . ARG A 1 86 ? 4.996 -7.663 -11.582 1.00 88.25 86 ARG A O 1
ATOM 650 N N . PRO A 1 87 ? 4.323 -6.414 -9.829 1.00 91.50 87 PRO A N 1
ATOM 651 C CA . PRO A 1 87 ? 5.208 -7.082 -8.884 1.00 91.50 87 PRO A CA 1
ATOM 652 C C . PRO A 1 87 ? 4.723 -8.512 -8.606 1.00 91.50 87 PRO A C 1
ATOM 654 O O . PRO A 1 87 ? 3.522 -8.763 -8.557 1.00 91.50 87 PRO A O 1
ATOM 657 N N . ASP A 1 88 ? 5.638 -9.443 -8.366 1.00 92.62 88 ASP A N 1
ATOM 658 C CA . ASP A 1 88 ? 5.329 -10.816 -7.953 1.00 92.62 88 ASP A CA 1
ATOM 659 C C . ASP A 1 88 ? 4.670 -10.850 -6.570 1.00 92.62 88 ASP A C 1
ATOM 661 O O . ASP A 1 88 ? 3.834 -11.708 -6.285 1.00 92.62 88 ASP A O 1
ATOM 665 N N . GLN A 1 89 ? 5.094 -9.943 -5.686 1.00 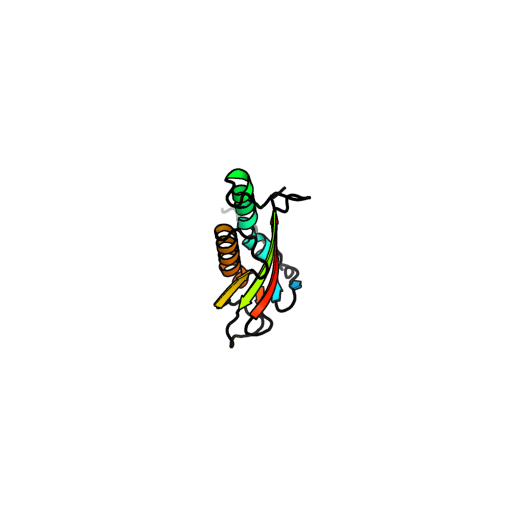93.81 89 GLN A N 1
ATOM 666 C CA . GLN A 1 89 ? 4.637 -9.871 -4.301 1.00 93.81 89 GLN A CA 1
ATOM 667 C C . GLN A 1 89 ? 4.623 -8.430 -3.806 1.00 93.81 89 GLN A C 1
ATOM 669 O O . GLN A 1 89 ? 5.498 -7.637 -4.151 1.00 93.81 89 GLN A O 1
ATOM 674 N N . VAL A 1 90 ? 3.692 -8.128 -2.909 1.00 94.38 90 VAL A N 1
ATOM 675 C CA . VAL A 1 90 ? 3.664 -6.890 -2.130 1.00 94.38 90 VAL A CA 1
ATOM 676 C C . VAL A 1 90 ? 3.662 -7.237 -0.651 1.00 94.38 90 VAL A C 1
ATOM 678 O O . VAL A 1 90 ? 2.970 -8.160 -0.223 1.00 94.38 90 VAL A O 1
ATOM 681 N N . ARG A 1 91 ? 4.431 -6.485 0.140 1.00 94.25 91 ARG A N 1
ATOM 682 C CA . ARG A 1 91 ? 4.434 -6.604 1.599 1.00 94.25 91 ARG A CA 1
ATOM 683 C C . ARG A 1 91 ? 4.395 -5.248 2.284 1.00 94.25 91 ARG A C 1
ATOM 685 O O . ARG A 1 91 ? 4.914 -4.252 1.780 1.00 94.25 91 ARG A O 1
ATOM 692 N N . ILE A 1 92 ? 3.828 -5.255 3.482 1.00 95.56 92 ILE A N 1
ATOM 693 C CA . ILE A 1 92 ? 3.820 -4.125 4.405 1.00 95.56 92 ILE A CA 1
ATOM 694 C C . ILE A 1 92 ? 4.978 -4.319 5.387 1.00 95.56 92 ILE A C 1
ATOM 696 O O . ILE A 1 92 ? 5.050 -5.343 6.064 1.00 95.56 92 ILE A O 1
ATOM 700 N N . ARG A 1 93 ? 5.898 -3.352 5.465 1.00 94.94 93 ARG A N 1
ATOM 701 C CA . ARG A 1 93 ? 7.058 -3.424 6.374 1.00 94.94 93 ARG A CA 1
ATOM 702 C C . ARG A 1 93 ? 6.690 -3.106 7.820 1.00 94.94 93 ARG A C 1
ATOM 704 O O . ARG A 1 93 ? 7.291 -3.651 8.739 1.00 94.94 93 ARG A O 1
ATOM 711 N N . ASN A 1 94 ? 5.735 -2.201 8.012 1.00 95.25 94 ASN A N 1
ATOM 712 C CA . ASN A 1 94 ? 5.182 -1.833 9.311 1.00 95.25 94 ASN A CA 1
ATOM 713 C C . ASN A 1 94 ? 3.688 -2.197 9.339 1.00 95.25 94 ASN A C 1
ATOM 715 O O . ASN A 1 94 ? 2.850 -1.379 8.958 1.00 95.25 94 ASN A O 1
ATOM 719 N N . PRO A 1 95 ? 3.342 -3.441 9.705 1.00 93.81 95 PRO A N 1
ATOM 720 C CA . PRO A 1 95 ? 1.944 -3.846 9.788 1.00 93.81 95 PRO A CA 1
ATOM 721 C C . PRO A 1 95 ? 1.210 -2.998 10.828 1.00 93.81 95 PRO A C 1
ATOM 723 O O . PRO A 1 95 ? 1.781 -2.623 11.857 1.00 93.81 95 PRO A O 1
ATOM 726 N N . SER A 1 96 ? -0.069 -2.718 10.584 1.00 92.50 96 SER A N 1
ATOM 727 C CA . SER A 1 96 ? -0.884 -1.918 11.501 1.00 92.50 96 SER A CA 1
ATOM 728 C C . SER A 1 96 ? -1.288 -2.685 12.764 1.00 92.50 96 SER A C 1
ATOM 730 O O . SER A 1 96 ? -1.940 -2.122 13.641 1.00 92.50 96 SER A O 1
ATOM 732 N N . GLY A 1 97 ? -0.963 -3.980 12.841 1.00 92.50 97 GLY A N 1
ATOM 733 C CA . GLY A 1 97 ? -1.441 -4.883 13.887 1.00 92.50 97 GLY A CA 1
ATOM 734 C C . GLY A 1 97 ? -2.887 -5.336 13.668 1.00 92.50 97 GLY A C 1
ATOM 735 O O . GLY A 1 97 ? -3.498 -5.875 14.586 1.00 92.50 97 GLY A O 1
ATOM 736 N N . CYS A 1 98 ? -3.438 -5.122 12.467 1.00 93.12 98 CYS A N 1
ATOM 737 C CA . CYS A 1 98 ? -4.788 -5.525 12.088 1.00 93.12 98 CYS A CA 1
ATOM 738 C C . CYS A 1 98 ? -4.721 -6.350 10.792 1.00 93.12 98 CYS A C 1
ATOM 740 O O . CYS A 1 98 ? -4.745 -5.773 9.703 1.00 93.12 98 CYS A O 1
ATOM 742 N N . PRO A 1 99 ? -4.652 -7.694 10.880 1.00 92.75 99 PRO A N 1
ATOM 743 C CA . PRO A 1 99 ? -4.350 -8.543 9.726 1.00 92.75 99 PRO A CA 1
ATOM 744 C C . PRO A 1 99 ? -5.307 -8.383 8.540 1.00 92.75 99 PRO A C 1
ATOM 746 O O . PRO A 1 99 ? -4.870 -8.439 7.394 1.00 92.75 99 PRO A O 1
ATOM 749 N N . ALA A 1 100 ? -6.600 -8.156 8.799 1.00 90.69 100 ALA A N 1
ATOM 750 C CA . ALA A 1 100 ? -7.587 -7.935 7.742 1.00 90.69 100 ALA A CA 1
ATOM 751 C C . ALA A 1 100 ? -7.302 -6.643 6.959 1.00 90.69 100 ALA A C 1
ATOM 753 O O . ALA A 1 100 ? -7.287 -6.654 5.731 1.00 90.69 100 ALA A O 1
ATOM 754 N N . LEU A 1 101 ? -6.997 -5.549 7.665 1.00 93.44 101 LEU A N 1
ATOM 755 C CA . LEU A 1 101 ? -6.630 -4.281 7.041 1.00 93.44 101 LEU A CA 1
ATOM 756 C C . LEU A 1 101 ? -5.299 -4.381 6.295 1.00 93.44 101 LEU A C 1
ATOM 758 O O . LEU A 1 101 ? -5.205 -3.924 5.159 1.00 93.44 101 LEU A O 1
ATOM 762 N N . ASP A 1 102 ? -4.292 -5.001 6.912 1.00 94.12 102 ASP A N 1
ATOM 763 C CA . ASP A 1 102 ? -2.985 -5.220 6.290 1.00 94.12 102 ASP A CA 1
ATOM 764 C C . ASP A 1 102 ? -3.132 -6.010 4.970 1.00 94.12 102 ASP A C 1
ATOM 766 O O . ASP A 1 102 ? -2.537 -5.650 3.951 1.00 94.12 102 ASP A O 1
ATOM 770 N N . ALA A 1 103 ? -3.983 -7.042 4.947 1.00 92.69 103 ALA A N 1
ATOM 771 C CA . ALA A 1 103 ? -4.266 -7.824 3.744 1.00 92.69 103 ALA A CA 1
ATOM 772 C C . ALA A 1 103 ? -4.995 -7.010 2.661 1.00 92.69 103 ALA A C 1
ATOM 774 O O . ALA A 1 103 ? -4.611 -7.070 1.491 1.00 92.69 103 ALA A O 1
ATOM 775 N N . GLU A 1 104 ? -6.011 -6.222 3.029 1.00 93.44 104 GLU A N 1
ATOM 776 C CA . GLU A 1 104 ? -6.725 -5.359 2.080 1.00 93.44 104 GLU A CA 1
ATOM 777 C C . GLU A 1 104 ? -5.801 -4.298 1.468 1.00 93.44 104 GLU A C 1
ATOM 779 O O . GLU A 1 104 ? -5.812 -4.094 0.253 1.00 93.44 104 GLU A O 1
ATOM 784 N N . VAL A 1 105 ? -4.949 -3.666 2.279 1.00 93.69 105 VAL A N 1
ATOM 785 C CA . VAL A 1 105 ? -3.972 -2.679 1.799 1.00 93.69 105 VAL A CA 1
ATOM 786 C C . VAL A 1 105 ? -2.946 -3.331 0.877 1.00 93.69 105 VAL A C 1
ATOM 788 O O . VAL A 1 105 ? -2.677 -2.801 -0.201 1.00 93.69 105 VAL A O 1
ATOM 791 N N . ALA A 1 106 ? -2.400 -4.494 1.241 1.00 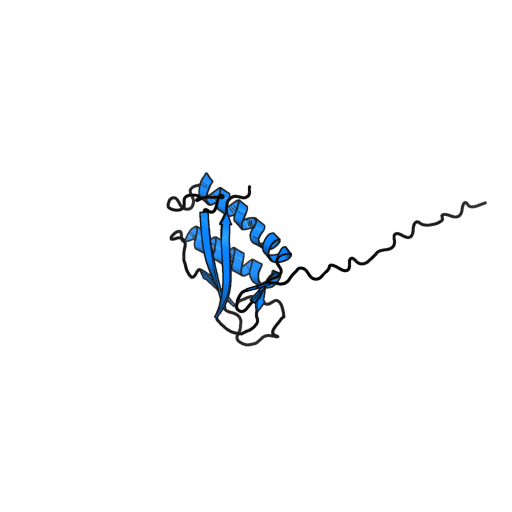94.00 106 ALA A N 1
ATOM 792 C CA . ALA A 1 106 ? -1.466 -5.214 0.379 1.00 94.00 106 ALA A CA 1
ATOM 793 C C . ALA A 1 106 ? -2.109 -5.591 -0.968 1.00 94.00 106 ALA A C 1
ATOM 795 O O . ALA A 1 106 ? -1.488 -5.394 -2.013 1.00 94.00 106 ALA A O 1
ATOM 796 N N . ALA A 1 107 ? -3.363 -6.058 -0.966 1.00 92.56 107 ALA A N 1
ATOM 797 C CA . ALA A 1 107 ? -4.102 -6.399 -2.181 1.00 92.56 107 ALA A CA 1
ATOM 798 C C . ALA A 1 107 ? -4.374 -5.174 -3.070 1.00 92.56 107 ALA A C 1
ATOM 800 O O . ALA A 1 107 ? -4.176 -5.234 -4.286 1.00 92.56 107 ALA A O 1
ATOM 801 N N . LEU A 1 108 ? -4.769 -4.043 -2.473 1.00 92.25 108 LEU A N 1
ATOM 802 C CA . LEU A 1 108 ? -4.932 -2.780 -3.195 1.00 92.25 108 LEU A CA 1
ATOM 803 C C . LEU A 1 108 ? -3.618 -2.354 -3.850 1.00 92.25 108 LEU A C 1
ATOM 805 O O . LEU A 1 108 ? -3.588 -2.056 -5.042 1.00 92.25 108 LEU A O 1
ATOM 809 N N . MET A 1 109 ? -2.515 -2.395 -3.106 1.00 91.81 109 MET A N 1
ATOM 810 C CA . MET A 1 109 ? -1.198 -2.029 -3.622 1.00 91.81 109 MET A CA 1
ATOM 811 C C . MET A 1 109 ? -0.725 -2.973 -4.733 1.00 91.81 109 MET A C 1
ATOM 813 O O . MET A 1 109 ? -0.218 -2.506 -5.751 1.00 91.81 109 MET A O 1
ATOM 817 N N . GLN A 1 110 ? -0.963 -4.278 -4.599 1.00 92.00 110 GLN A N 1
A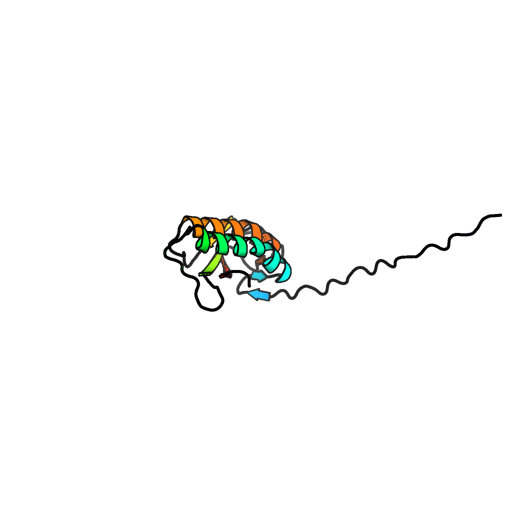TOM 818 C CA . GLN A 1 110 ? -0.669 -5.287 -5.621 1.00 92.00 110 GLN A CA 1
ATOM 819 C C . GLN A 1 110 ? -1.403 -5.014 -6.946 1.00 92.00 110 GLN A C 1
ATOM 821 O O . GLN A 1 110 ? -0.839 -5.229 -8.022 1.00 92.00 110 GLN A O 1
ATOM 826 N N . ALA A 1 111 ? -2.646 -4.530 -6.882 1.00 89.06 111 ALA A N 1
ATOM 827 C CA . ALA A 1 111 ? -3.433 -4.164 -8.059 1.00 89.06 111 ALA A CA 1
ATOM 828 C C .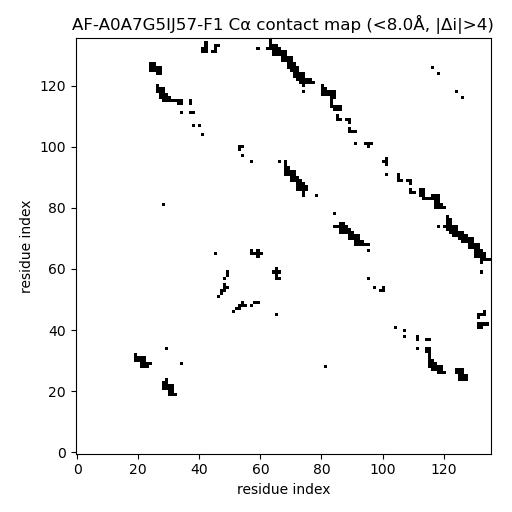 ALA A 1 111 ? -3.043 -2.797 -8.641 1.00 89.06 111 ALA A C 1
ATOM 830 O O . ALA A 1 111 ? -3.154 -2.578 -9.847 1.00 89.06 111 ALA A O 1
ATOM 831 N N . ALA A 1 112 ? -2.606 -1.878 -7.784 1.00 87.62 112 ALA A N 1
ATOM 832 C CA . ALA A 1 112 ? -2.419 -0.481 -8.126 1.00 87.62 112 ALA A CA 1
ATOM 833 C C . ALA A 1 112 ? -1.005 -0.181 -8.666 1.00 87.62 112 ALA A C 1
ATOM 835 O O . ALA A 1 112 ? -0.877 0.568 -9.633 1.00 87.62 112 ALA A O 1
ATOM 836 N N . LEU A 1 113 ? 0.042 -0.813 -8.115 1.00 86.94 113 LEU A N 1
ATOM 837 C CA . LEU 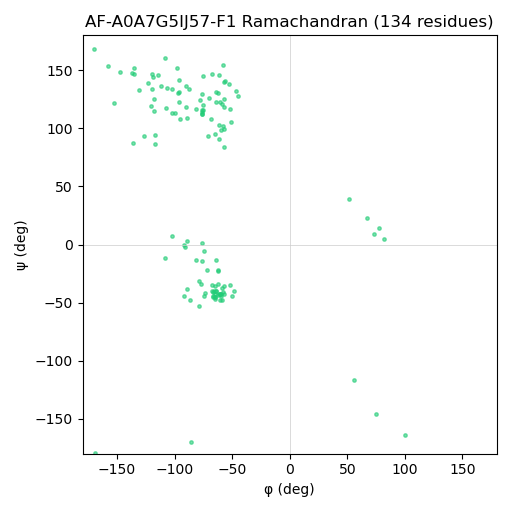A 1 113 ? 1.445 -0.600 -8.508 1.00 86.94 113 LEU A CA 1
ATOM 838 C C . LEU A 1 113 ? 1.728 -0.686 -10.019 1.00 86.94 113 LEU A C 1
ATOM 840 O O . LEU A 1 113 ? 2.386 0.219 -10.515 1.00 86.94 113 LEU A O 1
ATOM 844 N N . PRO A 1 114 ? 1.209 -1.667 -10.786 1.00 83.88 114 PRO A N 1
ATOM 845 C CA . PRO A 1 114 ? 1.483 -1.737 -12.222 1.00 83.88 114 PRO A CA 1
ATOM 846 C C . PRO A 1 114 ? 0.927 -0.553 -13.025 1.00 83.88 114 PRO A C 1
ATOM 848 O O . PRO A 1 114 ? 1.240 -0.432 -14.200 1.00 83.88 114 PRO A O 1
ATOM 851 N N . ARG A 1 115 ? 0.039 0.264 -12.445 1.00 77.81 115 ARG A N 1
ATOM 852 C CA . ARG A 1 115 ? -0.588 1.404 -13.129 1.00 77.81 115 ARG A CA 1
ATOM 853 C C . ARG A 1 115 ? 0.214 2.681 -12.913 1.00 77.81 115 ARG A C 1
ATOM 855 O O . ARG A 1 115 ? 0.485 3.416 -13.848 1.00 77.81 115 ARG A O 1
ATOM 862 N N . TYR A 1 116 ? 0.649 2.906 -11.675 1.00 75.19 116 TYR A N 1
ATOM 863 C CA . TYR A 1 116 ? 1.310 4.153 -11.311 1.00 75.19 116 TYR A CA 1
ATOM 864 C C . TYR A 1 116 ? 2.809 4.024 -11.067 1.00 75.19 116 TYR A C 1
ATOM 866 O O . TYR A 1 116 ? 3.448 5.059 -10.924 1.00 75.19 116 TYR A O 1
ATOM 874 N N . ALA A 1 117 ? 3.371 2.818 -10.958 1.00 78.31 117 ALA A N 1
ATOM 875 C CA . ALA A 1 117 ? 4.768 2.618 -10.604 1.00 78.31 117 ALA A CA 1
ATOM 876 C C . ALA A 1 117 ? 5.564 1.914 -11.707 1.00 78.31 117 ALA A C 1
ATOM 878 O O . ALA A 1 117 ? 5.238 0.803 -12.120 1.00 78.31 117 ALA A O 1
ATOM 879 N N . GLU A 1 118 ? 6.662 2.539 -12.124 1.00 85.12 118 GLU A N 1
ATOM 880 C CA . GLU A 1 118 ? 7.661 1.923 -12.996 1.00 85.12 118 GLU A CA 1
ATOM 881 C C . GLU A 1 118 ? 8.918 1.626 -12.165 1.00 85.12 118 GLU A C 1
ATOM 883 O O . GLU A 1 118 ? 9.536 2.550 -11.615 1.00 85.12 118 GLU A O 1
ATOM 888 N N . PRO A 1 119 ? 9.310 0.355 -12.028 1.00 85.00 119 PRO A N 1
ATOM 889 C CA . PRO A 1 119 ? 10.486 -0.009 -11.254 1.00 85.00 119 PRO A CA 1
ATOM 890 C C . PRO A 1 119 ? 11.802 0.297 -11.985 1.00 85.00 119 PRO A C 1
ATOM 892 O O . PRO A 1 119 ? 11.915 0.187 -13.207 1.00 85.00 119 PRO A O 1
ATOM 895 N N . LYS A 1 120 ? 12.815 0.695 -11.205 1.00 83.88 120 LYS A N 1
ATOM 896 C CA . LYS A 1 120 ? 14.176 1.026 -11.674 1.00 83.88 120 LYS A CA 1
ATOM 897 C C . LYS A 1 120 ? 15.196 -0.086 -11.403 1.00 83.88 120 LYS A C 1
ATOM 899 O O . LYS A 1 120 ? 16.392 0.128 -11.582 1.00 83.88 120 LYS A O 1
ATOM 904 N N . GLY A 1 121 ? 14.747 -1.249 -10.932 1.00 85.81 121 GLY A N 1
ATOM 905 C CA . GLY A 1 121 ? 15.615 -2.348 -10.509 1.00 85.81 121 GLY A CA 1
ATOM 906 C C . GLY A 1 121 ? 14.863 -3.654 -10.254 1.00 85.81 121 GLY A C 1
ATOM 907 O O . GLY A 1 121 ? 13.652 -3.745 -10.412 1.00 85.81 121 GLY A O 1
ATOM 908 N N . PHE A 1 122 ? 15.570 -4.699 -9.853 1.00 87.94 122 PHE A N 1
ATOM 909 C CA . PHE A 1 122 ? 14.987 -6.035 -9.706 1.00 87.94 122 PHE A CA 1
ATOM 910 C C . PHE A 1 122 ? 14.831 -6.434 -8.238 1.00 87.94 122 PHE A C 1
ATOM 912 O O . PHE A 1 122 ? 15.504 -5.894 -7.360 1.00 87.94 122 PHE A O 1
ATOM 919 N N . GLY A 1 123 ? 13.974 -7.419 -7.965 1.00 90.69 123 GLY A N 1
ATOM 920 C CA . GLY A 1 123 ? 13.778 -7.931 -6.613 1.00 90.69 123 GLY A CA 1
ATOM 921 C C . GLY A 1 123 ? 12.961 -6.986 -5.732 1.00 90.69 123 GLY A C 1
ATOM 922 O O . GLY A 1 123 ? 12.007 -6.366 -6.196 1.00 90.69 123 GLY A O 1
ATOM 923 N N . TRP A 1 124 ? 13.276 -6.937 -4.437 1.00 92.69 124 TRP A N 1
ATOM 924 C CA . TRP A 1 124 ? 12.525 -6.134 -3.469 1.00 92.69 124 TRP A CA 1
ATOM 925 C C . TRP A 1 124 ? 12.871 -4.654 -3.592 1.00 92.69 124 TRP A C 1
ATOM 927 O O . TRP A 1 124 ? 13.975 -4.245 -3.246 1.00 92.69 124 TRP A O 1
ATOM 937 N N . LEU A 1 125 ? 11.895 -3.865 -4.033 1.00 90.81 125 LEU A N 1
ATOM 938 C CA . LEU A 1 125 ? 11.985 -2.418 -4.163 1.00 90.81 125 LEU A CA 1
ATOM 939 C C . LEU A 1 125 ? 11.025 -1.730 -3.200 1.00 90.81 125 LEU A C 1
ATOM 941 O O . LEU A 1 125 ? 9.910 -2.205 -2.950 1.00 90.81 125 LEU A O 1
ATOM 945 N N . ARG A 1 126 ? 11.428 -0.566 -2.690 1.00 89.38 126 ARG A N 1
ATOM 946 C CA . ARG A 1 126 ? 10.565 0.234 -1.820 1.00 89.38 126 ARG A CA 1
ATOM 947 C C . ARG A 1 126 ? 9.578 1.045 -2.653 1.00 89.38 126 ARG A C 1
ATOM 949 O O . ARG A 1 126 ? 9.975 1.948 -3.381 1.00 89.38 126 ARG A O 1
ATOM 956 N N . ALA A 1 127 ? 8.288 0.763 -2.486 1.00 83.44 127 ALA A N 1
ATOM 957 C CA . ALA A 1 127 ? 7.212 1.496 -3.150 1.00 83.44 127 ALA A CA 1
ATOM 958 C C . ALA A 1 127 ? 6.833 2.809 -2.455 1.00 83.44 127 ALA A C 1
ATOM 960 O O . ALA A 1 127 ? 6.160 3.659 -3.036 1.00 83.44 127 ALA A O 1
ATOM 961 N N . GLY A 1 128 ? 7.303 2.994 -1.222 1.00 86.44 128 GLY A N 1
ATOM 962 C CA . GLY A 1 128 ? 7.116 4.215 -0.454 1.00 86.44 128 GLY A CA 1
ATOM 963 C C . GLY A 1 128 ? 5.987 4.098 0.559 1.00 86.44 128 GLY A C 1
ATOM 964 O O . GLY A 1 128 ? 5.559 3.003 0.926 1.00 86.44 128 GLY A O 1
ATOM 965 N N . LYS A 1 129 ? 5.545 5.254 1.061 1.00 88.75 129 LYS A N 1
ATOM 966 C CA . LYS A 1 129 ? 4.552 5.330 2.132 1.00 88.75 129 LYS A CA 1
ATOM 967 C C . LYS A 1 129 ? 3.173 5.675 1.589 1.00 88.75 129 LYS A C 1
ATOM 969 O O . LYS A 1 129 ? 3.038 6.638 0.840 1.00 88.75 129 LYS A O 1
ATOM 974 N N . VAL A 1 130 ? 2.156 4.952 2.042 1.00 88.88 130 VAL A N 1
ATOM 975 C CA . VAL A 1 130 ? 0.749 5.205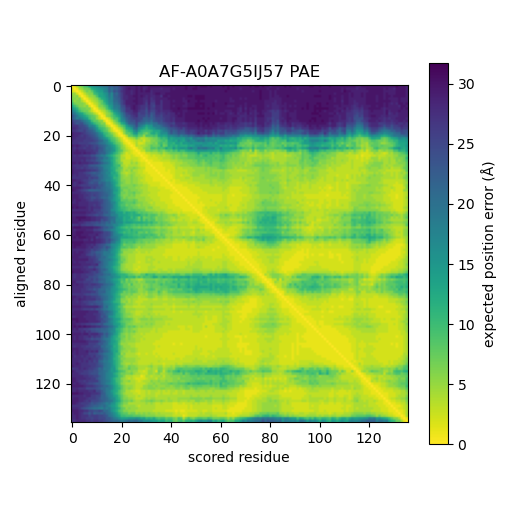 1.716 1.00 88.88 130 VAL A CA 1
ATOM 976 C C . VAL A 1 130 ? -0.019 5.487 2.997 1.00 88.88 130 VAL A C 1
ATOM 978 O O . VAL A 1 130 ? 0.135 4.788 3.998 1.00 88.88 130 VAL A O 1
ATOM 981 N N . ARG A 1 131 ? -0.840 6.537 2.980 1.00 90.50 131 ARG A N 1
ATOM 982 C CA . ARG A 1 131 ? -1.669 6.921 4.122 1.00 90.50 131 ARG A CA 1
ATOM 983 C C . ARG A 1 131 ? -3.068 6.355 3.963 1.00 90.50 131 ARG A C 1
ATOM 985 O O . ARG A 1 131 ? -3.698 6.530 2.924 1.00 90.50 131 ARG A O 1
ATOM 992 N N . LEU A 1 132 ? -3.553 5.730 5.024 1.00 92.12 132 LEU A N 1
ATOM 993 C CA . LEU A 1 132 ? -4.971 5.507 5.228 1.00 92.12 132 LEU A CA 1
ATOM 994 C C . LEU A 1 132 ? -5.507 6.715 5.985 1.00 92.12 132 LEU A C 1
ATOM 996 O O . LEU A 1 132 ? -5.171 6.913 7.152 1.00 92.12 132 LEU A O 1
ATOM 1000 N N . GLN A 1 133 ? -6.288 7.541 5.303 1.00 91.00 133 GLN A N 1
ATOM 1001 C CA . GLN A 1 133 ? -6.838 8.771 5.858 1.00 91.00 133 GLN A CA 1
ATOM 1002 C C . GLN A 1 133 ? -8.312 8.895 5.490 1.00 91.00 133 GLN A C 1
ATOM 1004 O O . GLN A 1 133 ? -8.729 8.454 4.415 1.00 91.00 133 GLN A O 1
ATOM 1009 N N . LEU A 1 134 ? -9.094 9.491 6.383 1.00 84.62 134 LEU A N 1
ATOM 1010 C CA . LEU A 1 134 ? -10.434 9.950 6.046 1.00 84.62 134 LEU A CA 1
ATOM 1011 C C . LEU A 1 134 ? -10.296 11.029 4.962 1.00 84.62 134 LEU A C 1
ATOM 1013 O O . LEU A 1 134 ? -9.443 11.905 5.069 1.00 84.62 134 LEU A O 1
ATOM 1017 N N . ALA A 1 135 ? -11.065 10.911 3.881 1.00 70.75 135 ALA A N 1
ATOM 1018 C CA . ALA A 1 135 ? -11.164 11.993 2.908 1.00 70.75 135 ALA A CA 1
ATOM 1019 C C . ALA A 1 135 ? -11.942 13.146 3.553 1.00 70.75 135 ALA A C 1
ATOM 1021 O O . ALA A 1 135 ? -13.043 12.894 4.059 1.00 70.75 135 ALA A O 1
ATOM 1022 N N . ASP A 1 136 ? -11.343 14.338 3.541 1.00 56.12 136 ASP A N 1
ATOM 1023 C CA . ASP A 1 136 ? -11.982 15.599 3.934 1.00 56.12 136 ASP A CA 1
ATOM 1024 C C . ASP A 1 136 ? -13.177 15.932 3.023 1.00 56.12 136 ASP A C 1
ATOM 1026 O O . ASP A 1 136 ? -13.097 15.649 1.800 1.00 56.12 136 ASP A O 1
#

Mean predicted aligned error: 10.07 Å

Radius of gyration: 20.53 Å; Cα contacts (8 Å, |Δi|>4): 229; chains: 1; bounding box: 47×36×73 Å

Sequence (136 aa):
MKPLLLALLLGAIPLNAAPTPRLSVGDLWIDRAEMATALQPMAALARRVVNDRLCPSLVPGPGGVIYTFDIEAKYPNSYELGTPIRPDQVRIRNPSGCPALDAEVAALMQAALPRYAEPKGFGWLRAGKVRLQLAD

Secondary structure (DSSP, 8-state):
----------------------EEETTEEE-HHHHHHHTHHHHHHHHHHHHS-SSTT----GGGEEEEEEEEEEEPSSS-TTS----SEEEESS--S-HHHHHHHHHHHHHHHHHHEEESSSEEEEEEEEEEE---

pLDDT: mean 79.67, std 16.98, range [34.88, 95.56]